Protein AF-I4H7T4-F1 (afdb_monomer)

Mean predicted aligned error: 15.25 Å

Nearest PDB structures (foldseek):
  2ifu-assembly4_D  TM=9.078E-01  e=4.660E+00  Danio rerio
  7ep7-assembly1_A  TM=8.725E-01  e=6.362E+00  Mus musculus
  8uc6-assembly1_C  TM=4.947E-01  e=2.500E+00  Homo sapiens
  8uc6-assembly2_B  TM=4.856E-01  e=2.500E+00  Homo sapiens

Radius of gyration: 30.93 Å; Cα contacts (8 Å, |Δi|>4): 50; chains: 1; bounding box: 64×40×91 Å

Solvent-accessible surface area (backbone atoms only — not comparable to full-atom values): 5707 Å² total; per-residue (Å²): 137,85,86,81,79,82,83,72,79,77,74,79,75,77,79,74,80,72,69,46,70,66,55,59,48,48,54,52,54,50,51,54,50,53,54,52,58,54,54,53,54,56,51,53,54,51,51,44,52,51,36,41,54,49,14,55,49,26,48,74,70,67,38,47,70,62,12,46,54,31,35,50,54,36,30,54,52,26,52,75,68,68,37,54,77,56,22,52,55,42,52,55,53,39,53,77,70,65,111

Foldseek 3Di:
DDDDDDPDPPDDDPPPCPVPPVNVVVVVVVVVVVVVVVVVVVVLVVLLVVLQVVLVVCVVVVVLVSSLVSLVVSLVSCVVVVVVVVSVVSVVVNVVSPD

Sequence (99 aa):
MLKKTSQFPGKAKPNTQHLNLSESFCWVSLGVLLGFLGSTQSTIIAMITIIRSRGVLYAKLKQTEKAKIDLKQAAILFRQQNNMATYEKVMQILRKLGG

Structure (mmCIF, N/CA/C/O backbone):
data_AF-I4H7T4-F1
#
_entry.id   AF-I4H7T4-F1
#
loop_
_atom_site.group_PDB
_atom_site.id
_atom_site.type_symbol
_atom_site.label_atom_id
_atom_site.label_alt_id
_atom_site.label_comp_id
_atom_site.label_asym_id
_atom_site.label_entity_id
_atom_site.label_seq_id
_atom_site.pdbx_PDB_ins_code
_atom_site.Cartn_x
_atom_site.Cartn_y
_atom_site.Cartn_z
_atom_site.occupancy
_atom_site.B_iso_or_equiv
_atom_site.auth_seq_id
_atom_site.auth_comp_id
_atom_site.auth_asym_id
_atom_site.auth_atom_id
_atom_site.pdbx_PDB_model_num
ATOM 1 N N . MET A 1 1 ? 48.508 -29.834 -74.489 1.00 42.50 1 MET A N 1
ATOM 2 C CA . MET A 1 1 ? 48.772 -29.695 -73.037 1.00 42.50 1 MET A CA 1
ATOM 3 C C . MET A 1 1 ? 47.660 -28.844 -72.430 1.00 42.50 1 MET A C 1
ATOM 5 O O . MET A 1 1 ? 47.525 -27.690 -72.809 1.00 42.50 1 MET A O 1
ATOM 9 N N . LEU A 1 2 ? 46.797 -29.438 -71.598 1.00 47.38 2 LEU A N 1
ATOM 10 C CA . LEU A 1 2 ? 45.557 -28.828 -71.095 1.00 47.38 2 LEU A CA 1
ATOM 11 C C . LEU A 1 2 ? 45.842 -28.038 -69.801 1.00 47.38 2 LEU A C 1
ATOM 13 O O . LEU A 1 2 ? 46.238 -28.624 -68.794 1.00 47.38 2 LEU A O 1
ATOM 17 N N . LYS A 1 3 ? 45.664 -26.712 -69.815 1.00 49.09 3 LYS A N 1
ATOM 18 C CA . LYS A 1 3 ? 45.875 -25.842 -68.645 1.00 49.09 3 LYS A CA 1
ATOM 19 C C . LYS A 1 3 ? 44.682 -25.975 -67.687 1.00 49.09 3 LYS A C 1
ATOM 21 O O . LYS A 1 3 ? 43.640 -25.374 -67.921 1.00 49.09 3 LYS A O 1
ATOM 26 N N . LYS A 1 4 ? 44.815 -26.760 -66.611 1.00 46.25 4 LYS A N 1
ATOM 27 C CA . LYS A 1 4 ? 43.830 -26.781 -65.514 1.00 46.25 4 LYS A CA 1
ATOM 28 C C . LYS A 1 4 ? 44.005 -25.530 -64.650 1.00 46.25 4 LYS A C 1
ATOM 30 O O . LYS A 1 4 ? 44.930 -25.453 -63.848 1.00 46.25 4 LYS A O 1
ATOM 35 N N . THR A 1 5 ? 43.113 -24.556 -64.793 1.00 46.66 5 THR A N 1
ATOM 36 C CA . THR A 1 5 ? 42.929 -23.504 -63.788 1.00 46.66 5 THR A CA 1
ATOM 37 C C . THR A 1 5 ? 42.113 -24.081 -62.639 1.00 46.66 5 THR A C 1
ATOM 39 O O . THR A 1 5 ? 40.915 -24.320 -62.766 1.00 46.66 5 THR A O 1
ATOM 42 N N . SER A 1 6 ? 42.798 -24.355 -61.532 1.00 50.78 6 SER A N 1
ATOM 43 C CA . SER A 1 6 ? 42.203 -24.786 -60.273 1.00 50.78 6 SER A CA 1
ATOM 44 C C . SER A 1 6 ? 41.325 -23.672 -59.706 1.00 50.78 6 SER A C 1
ATOM 46 O O . SER A 1 6 ? 41.825 -22.688 -59.164 1.00 50.78 6 SER A O 1
ATOM 48 N N . GLN A 1 7 ? 40.012 -23.826 -59.844 1.00 53.22 7 GLN A N 1
ATOM 49 C CA . GLN A 1 7 ? 39.015 -22.991 -59.191 1.00 53.22 7 GLN A CA 1
ATOM 50 C C . GLN A 1 7 ? 38.940 -23.397 -57.714 1.00 53.22 7 GLN A C 1
ATOM 52 O O . GLN A 1 7 ? 38.154 -24.256 -57.329 1.00 53.22 7 GLN A O 1
ATOM 57 N N . PHE A 1 8 ? 39.799 -22.806 -56.881 1.00 50.88 8 PHE A N 1
ATOM 58 C CA . PHE A 1 8 ? 39.599 -22.838 -55.434 1.00 50.88 8 PHE A CA 1
ATOM 59 C C . PHE A 1 8 ? 38.512 -21.812 -55.084 1.00 50.88 8 PHE A C 1
ATOM 61 O O . PHE A 1 8 ? 38.695 -20.630 -55.387 1.00 50.88 8 PHE A O 1
ATOM 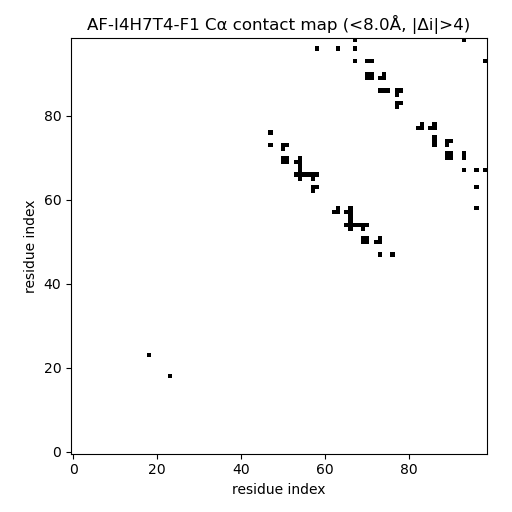68 N N . PRO A 1 9 ? 37.379 -22.220 -54.480 1.00 46.12 9 PRO A N 1
ATOM 69 C CA . PRO A 1 9 ? 36.337 -21.283 -54.100 1.00 46.12 9 PRO A CA 1
ATOM 70 C C . PRO A 1 9 ? 36.905 -20.384 -53.006 1.00 46.12 9 PRO A C 1
ATOM 72 O O . PRO A 1 9 ? 37.340 -20.859 -51.952 1.00 46.12 9 PRO A O 1
ATOM 75 N N . GLY A 1 10 ? 36.952 -19.084 -53.300 1.00 49.81 10 GLY A N 1
ATOM 76 C CA . GLY A 1 10 ? 37.349 -18.058 -52.352 1.00 49.81 10 GLY A CA 1
ATOM 77 C C . GLY A 1 10 ? 36.601 -18.273 -51.045 1.00 49.81 10 GLY A C 1
ATOM 78 O O . GLY A 1 10 ? 35.372 -18.305 -51.013 1.00 49.81 10 GLY A O 1
ATOM 79 N N . LYS A 1 11 ? 37.372 -18.490 -49.981 1.00 50.78 11 LYS A N 1
ATOM 80 C CA . LYS A 1 11 ? 36.900 -18.602 -48.605 1.00 50.78 11 LYS A CA 1
ATOM 81 C C . LYS A 1 11 ? 35.897 -17.475 -48.352 1.00 50.78 11 LYS A C 1
ATOM 83 O O . LYS A 1 11 ? 36.232 -16.311 -48.571 1.00 50.78 11 LYS A O 1
ATOM 88 N N . ALA A 1 12 ? 34.686 -17.817 -47.913 1.00 56.56 12 ALA A N 1
ATOM 89 C CA . ALA A 1 12 ? 33.739 -16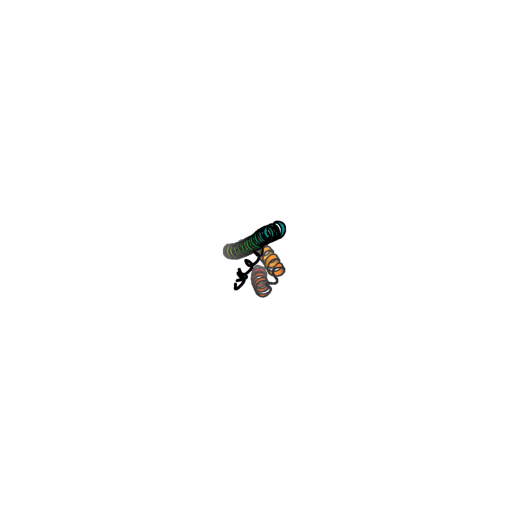.827 -47.427 1.00 56.56 12 ALA A CA 1
ATOM 90 C C . ALA A 1 12 ? 34.460 -15.948 -46.398 1.00 56.56 12 ALA A C 1
ATOM 92 O O . ALA A 1 12 ? 35.048 -16.455 -45.439 1.00 56.56 12 ALA A O 1
ATOM 93 N N . LYS A 1 13 ? 34.466 -14.639 -46.663 1.00 49.50 13 LYS A N 1
ATOM 94 C CA . LYS A 1 13 ? 34.955 -13.603 -45.758 1.00 49.50 13 LYS A CA 1
ATOM 95 C C . LYS A 1 13 ? 34.359 -13.893 -44.378 1.00 49.50 13 LYS A C 1
ATOM 97 O O . LYS A 1 13 ? 33.133 -14.002 -44.302 1.00 49.50 13 LYS A O 1
ATOM 102 N N . PRO A 1 14 ? 35.156 -14.055 -43.306 1.00 45.00 14 PRO A N 1
ATOM 103 C CA . PRO A 1 14 ? 34.569 -14.077 -41.983 1.00 45.00 14 PRO A CA 1
ATOM 104 C C . PRO A 1 14 ? 33.854 -12.736 -41.855 1.00 45.00 14 PRO A C 1
ATOM 106 O O . PRO A 1 14 ? 34.482 -11.681 -41.949 1.00 45.00 14 PRO A O 1
ATOM 109 N N . ASN A 1 15 ? 32.526 -12.769 -41.754 1.00 56.41 15 ASN A N 1
ATOM 110 C CA . ASN A 1 15 ? 31.774 -11.617 -41.300 1.00 56.41 15 ASN A CA 1
ATOM 111 C C . ASN A 1 15 ? 32.254 -11.401 -39.874 1.00 56.41 15 ASN A C 1
ATOM 113 O O . ASN A 1 15 ? 31.752 -12.035 -38.948 1.00 56.41 15 ASN A O 1
ATOM 117 N N . THR A 1 16 ? 33.311 -10.600 -39.733 1.00 51.59 16 THR A N 1
ATOM 118 C CA . THR A 1 16 ? 33.811 -10.127 -38.458 1.00 51.59 16 THR A CA 1
ATOM 119 C C . THR A 1 16 ? 32.617 -9.470 -37.807 1.00 51.59 16 THR A C 1
ATOM 121 O O . THR A 1 16 ? 32.234 -8.360 -38.173 1.00 51.59 16 THR A O 1
ATOM 124 N N . GLN A 1 17 ? 31.982 -10.191 -36.889 1.00 58.88 17 GLN A N 1
ATOM 125 C CA . GLN A 1 17 ? 31.026 -9.609 -35.975 1.00 58.88 17 GLN A CA 1
ATOM 126 C C . GLN A 1 17 ? 31.844 -8.746 -35.025 1.00 58.88 17 GLN A C 1
ATOM 128 O O . GLN A 1 17 ? 32.138 -9.117 -33.895 1.00 58.88 17 GLN A O 1
ATOM 133 N N . HIS A 1 18 ? 32.269 -7.591 -35.531 1.00 52.41 18 HIS A N 1
ATOM 134 C CA . HIS A 1 18 ? 32.670 -6.467 -34.719 1.00 52.41 18 HIS A CA 1
ATOM 135 C C . HIS A 1 18 ? 31.370 -5.868 -34.184 1.00 52.41 18 HIS A C 1
ATOM 137 O O . HIS A 1 18 ? 30.958 -4.782 -34.587 1.00 52.41 18 HIS A O 1
ATOM 143 N N . LEU A 1 19 ? 30.676 -6.645 -33.341 1.00 58.53 19 LEU A N 1
ATOM 144 C CA . LEU A 1 19 ? 29.654 -6.095 -32.471 1.00 58.53 19 LEU A CA 1
ATOM 145 C C . LEU A 1 19 ? 30.393 -5.008 -31.703 1.00 58.53 19 LEU A C 1
ATOM 147 O O . LEU A 1 19 ? 31.377 -5.303 -31.016 1.00 58.53 19 LEU A O 1
ATOM 151 N N . ASN A 1 20 ? 30.026 -3.753 -31.951 1.00 63.69 20 ASN A N 1
ATOM 152 C CA . ASN A 1 20 ? 30.797 -2.628 -31.451 1.00 63.69 20 ASN A CA 1
ATOM 153 C C . ASN A 1 20 ? 30.937 -2.805 -29.935 1.00 63.69 20 ASN A C 1
ATOM 155 O O . ASN A 1 20 ? 29.958 -3.090 -29.243 1.00 63.69 20 ASN A O 1
ATOM 159 N N . LEU A 1 21 ? 32.155 -2.681 -29.406 1.00 68.00 21 LEU A N 1
ATOM 160 C CA . LEU A 1 21 ? 32.402 -2.812 -27.966 1.00 68.00 21 LEU A CA 1
ATOM 161 C C . LEU A 1 21 ? 31.473 -1.871 -27.169 1.00 68.00 21 LEU A C 1
ATOM 163 O O . LEU A 1 21 ? 30.998 -2.227 -26.093 1.00 68.00 21 LEU A O 1
ATOM 167 N N . SER A 1 22 ? 31.140 -0.713 -27.753 1.00 70.88 22 SER A N 1
ATOM 168 C CA . SER A 1 22 ? 30.135 0.231 -27.252 1.00 70.88 22 SER A CA 1
ATOM 169 C C . SER A 1 22 ? 28.701 -0.308 -27.276 1.00 70.88 22 SER A C 1
ATOM 171 O O . SER A 1 22 ? 27.938 -0.028 -26.361 1.00 70.88 22 SER A O 1
ATOM 173 N N . GLU A 1 23 ? 28.329 -1.108 -28.270 1.00 72.00 23 GLU A N 1
ATOM 174 C CA . GLU A 1 23 ? 27.01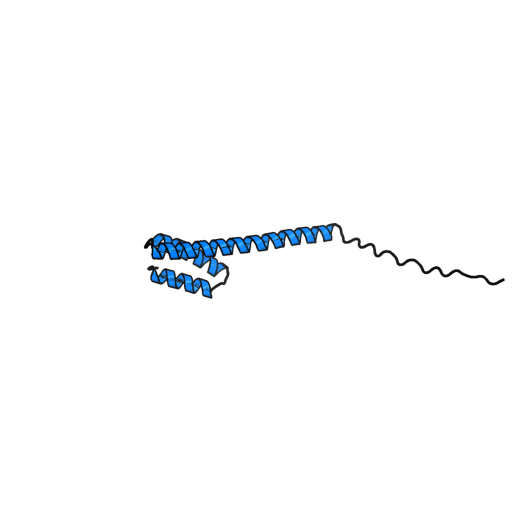6 -1.749 -28.382 1.00 72.00 23 GLU A CA 1
ATOM 175 C C . GLU A 1 23 ? 26.848 -2.819 -27.300 1.00 72.00 23 GLU A C 1
ATOM 177 O O . GLU A 1 23 ? 25.848 -2.834 -26.584 1.00 72.00 23 GLU A O 1
ATOM 182 N N . SER A 1 24 ? 27.883 -3.642 -27.098 1.00 74.31 24 SER A N 1
ATOM 183 C CA . SER A 1 24 ? 27.929 -4.617 -25.999 1.00 74.31 24 SER A CA 1
ATOM 184 C C . SER A 1 24 ? 27.842 -3.923 -24.637 1.00 74.31 24 SER A C 1
ATOM 186 O O . SER A 1 24 ? 27.103 -4.362 -23.757 1.00 74.31 24 SER A O 1
ATOM 188 N N . PHE A 1 25 ? 28.542 -2.797 -24.477 1.00 77.69 25 PHE A N 1
ATOM 189 C CA . PHE A 1 25 ? 28.491 -1.985 -23.264 1.00 77.69 25 PHE A CA 1
ATOM 190 C C . PHE A 1 25 ? 27.099 -1.373 -23.030 1.00 77.69 25 PHE A C 1
ATOM 192 O O . PHE A 1 25 ? 26.579 -1.441 -21.917 1.00 77.69 25 PHE A O 1
ATOM 199 N N . CYS A 1 26 ? 26.446 -0.864 -24.080 1.00 84.31 26 CYS A N 1
ATOM 200 C CA . CYS A 1 26 ? 25.080 -0.343 -24.013 1.00 84.31 26 CYS A CA 1
ATOM 201 C C . CYS A 1 26 ? 24.064 -1.399 -23.561 1.00 84.31 26 CYS A C 1
ATOM 203 O O . CYS A 1 26 ? 23.222 -1.095 -22.718 1.00 84.31 26 CYS A O 1
ATOM 205 N N . TRP A 1 27 ? 24.145 -2.635 -24.063 1.00 80.38 27 TRP A N 1
ATOM 206 C CA . TRP A 1 27 ? 23.244 -3.715 -23.641 1.00 80.38 27 TRP A CA 1
ATOM 207 C C . TRP A 1 27 ? 23.440 -4.109 -22.175 1.00 80.38 27 TRP A C 1
ATOM 209 O O . TRP A 1 27 ? 22.459 -4.362 -21.475 1.00 80.38 27 TRP A O 1
ATOM 219 N N . VAL A 1 28 ? 24.683 -4.097 -21.684 1.00 86.94 28 VAL A N 1
ATOM 220 C CA . VAL A 1 28 ? 24.978 -4.331 -20.262 1.00 86.94 28 VAL A CA 1
ATOM 221 C C . VAL A 1 28 ? 24.398 -3.210 -19.400 1.00 86.94 28 VAL A C 1
ATOM 223 O O . VAL A 1 28 ? 23.695 -3.490 -18.429 1.00 86.94 28 VAL A O 1
ATOM 226 N N . SER A 1 29 ? 24.619 -1.943 -19.768 1.00 85.88 29 SER A N 1
ATOM 227 C CA . SER A 1 29 ? 24.041 -0.801 -19.048 1.00 85.88 29 SER A CA 1
ATOM 228 C C . SER A 1 29 ? 22.509 -0.823 -19.060 1.00 85.88 29 SER A C 1
ATOM 230 O O . SER A 1 29 ? 21.887 -0.574 -18.028 1.00 85.88 29 SER A O 1
ATOM 232 N N . LEU A 1 30 ? 21.896 -1.171 -20.194 1.00 88.75 30 LEU A N 1
ATOM 233 C CA . LEU A 1 30 ? 20.445 -1.288 -20.327 1.00 88.75 30 LEU A CA 1
ATOM 234 C C . LEU A 1 30 ? 19.887 -2.435 -19.472 1.00 88.75 30 LEU A C 1
ATOM 236 O O . LEU A 1 30 ? 18.879 -2.252 -18.794 1.00 88.75 30 LEU A O 1
ATOM 240 N N . GLY A 1 31 ? 20.556 -3.590 -19.444 1.00 89.44 31 GLY A N 1
ATOM 241 C CA . GLY A 1 31 ? 20.173 -4.726 -18.603 1.00 89.44 31 GLY A CA 1
ATOM 242 C C . GLY A 1 31 ? 20.256 -4.414 -17.106 1.00 89.44 31 GLY A C 1
ATOM 243 O O . GLY A 1 31 ? 19.327 -4.724 -16.360 1.00 89.44 31 GLY A O 1
ATOM 244 N N . VAL A 1 32 ? 21.322 -3.732 -16.668 1.00 88.44 32 VAL A N 1
ATOM 245 C CA . VAL A 1 32 ? 21.470 -3.269 -15.277 1.00 88.44 32 VAL A CA 1
ATOM 246 C C . VAL A 1 32 ? 20.377 -2.258 -14.917 1.00 88.44 32 VAL A C 1
ATOM 248 O O . VAL A 1 32 ? 19.757 -2.379 -13.860 1.00 88.44 32 VAL A O 1
ATOM 251 N N . LEU A 1 33 ? 20.086 -1.302 -15.805 1.00 84.69 33 LEU A N 1
ATOM 252 C CA . LEU A 1 33 ? 19.041 -0.298 -15.592 1.00 84.69 33 LEU A CA 1
ATOM 253 C C . LEU A 1 33 ? 17.648 -0.936 -15.486 1.00 84.69 33 LEU A C 1
ATOM 255 O O . LEU A 1 33 ? 16.887 -0.606 -14.577 1.00 84.69 33 LEU A O 1
ATOM 259 N N . LEU A 1 34 ? 17.326 -1.879 -16.376 1.00 83.12 34 LEU A N 1
ATOM 260 C CA . LEU A 1 34 ? 16.054 -2.605 -16.361 1.00 83.12 34 LEU A CA 1
ATOM 261 C C . LEU A 1 34 ? 15.912 -3.488 -15.111 1.00 83.12 34 LEU A C 1
ATOM 263 O O . LEU A 1 34 ? 14.842 -3.518 -14.501 1.00 83.12 34 LEU A O 1
ATOM 267 N N . GLY A 1 35 ? 16.990 -4.150 -14.677 1.00 79.62 35 GLY A N 1
ATOM 268 C CA . GLY A 1 35 ? 17.010 -4.924 -13.432 1.00 79.62 35 GLY A CA 1
ATOM 269 C C . GLY A 1 35 ? 16.798 -4.058 -12.185 1.00 79.62 35 GLY A C 1
ATOM 270 O O . GLY A 1 35 ? 16.078 -4.452 -11.265 1.00 79.62 35 GLY A O 1
ATOM 271 N N . PHE A 1 36 ? 17.358 -2.845 -12.171 1.00 77.75 36 PHE A N 1
ATOM 272 C CA . PHE A 1 36 ? 17.161 -1.879 -11.088 1.00 77.75 36 PHE A CA 1
ATOM 273 C C . PHE A 1 36 ? 15.732 -1.310 -11.067 1.00 77.75 36 PHE A C 1
ATOM 275 O O . PHE A 1 36 ? 15.120 -1.156 -10.008 1.00 77.75 36 PHE A O 1
ATOM 282 N N . LEU A 1 37 ? 15.152 -1.052 -12.241 1.00 70.56 37 LEU A N 1
ATOM 283 C CA . LEU A 1 37 ? 13.777 -0.567 -12.345 1.00 70.56 37 LEU A CA 1
ATOM 284 C C . LEU A 1 37 ? 12.763 -1.629 -11.874 1.00 70.56 37 LEU A C 1
ATOM 286 O O . LEU A 1 37 ? 11.807 -1.299 -11.175 1.00 70.56 37 LEU A O 1
ATOM 290 N N . GLY A 1 38 ? 13.010 -2.911 -12.162 1.00 66.94 38 GLY A N 1
ATOM 291 C CA . GLY A 1 38 ? 12.163 -4.013 -11.689 1.00 66.94 38 GLY A CA 1
ATOM 292 C C . GLY A 1 38 ? 12.251 -4.269 -10.176 1.00 66.94 38 GLY A C 1
ATOM 293 O O . GLY A 1 38 ? 11.237 -4.543 -9.527 1.00 66.94 38 GLY A O 1
ATOM 294 N N . SER A 1 39 ? 13.442 -4.143 -9.580 1.00 62.22 39 SER A N 1
ATOM 295 C CA . SER A 1 39 ? 13.648 -4.413 -8.147 1.00 62.22 39 SER A CA 1
ATOM 296 C C . SER A 1 39 ? 12.999 -3.359 -7.238 1.00 62.22 39 SER A C 1
ATOM 298 O O . SER A 1 39 ? 12.442 -3.684 -6.179 1.00 62.22 39 SER A O 1
ATOM 300 N N . THR A 1 40 ? 12.990 -2.097 -7.672 1.00 63.38 40 THR A N 1
ATOM 301 C CA . THR A 1 40 ? 12.339 -1.001 -6.935 1.00 63.38 40 THR A CA 1
ATOM 302 C C . THR A 1 40 ? 10.819 -1.158 -6.904 1.00 63.38 40 THR A C 1
ATOM 304 O O . THR A 1 40 ? 10.197 -0.963 -5.856 1.00 63.38 40 THR A O 1
ATOM 307 N N . GLN A 1 41 ? 10.214 -1.608 -8.006 1.00 58.97 41 GLN A N 1
ATOM 308 C CA . GLN A 1 41 ? 8.768 -1.810 -8.104 1.00 58.97 41 GLN A CA 1
ATOM 309 C C . GLN A 1 41 ? 8.278 -2.913 -7.150 1.00 58.97 41 GLN A C 1
ATOM 311 O O . GLN A 1 41 ? 7.278 -2.729 -6.450 1.00 58.97 41 GLN A O 1
ATOM 316 N N . SER A 1 42 ? 9.031 -4.013 -7.029 1.00 61.06 42 SER A N 1
ATOM 317 C CA . SER A 1 42 ? 8.722 -5.098 -6.085 1.00 61.06 42 SER A CA 1
ATOM 318 C C . SER A 1 42 ? 8.809 -4.646 -4.618 1.00 61.06 42 SER A C 1
ATOM 320 O O . SER A 1 42 ? 7.994 -5.048 -3.785 1.00 61.06 42 SER A O 1
ATOM 322 N N . THR A 1 43 ? 9.755 -3.758 -4.299 1.00 62.88 43 THR A N 1
ATOM 323 C CA . THR A 1 43 ? 9.952 -3.229 -2.938 1.00 62.88 43 THR A CA 1
ATOM 324 C C . THR A 1 43 ? 8.826 -2.275 -2.529 1.00 62.88 43 THR A C 1
ATOM 326 O O . THR A 1 43 ? 8.297 -2.366 -1.419 1.00 62.88 43 THR A O 1
ATOM 329 N N . ILE A 1 44 ? 8.393 -1.402 -3.445 1.00 67.69 44 ILE A N 1
ATOM 330 C CA . ILE A 1 44 ? 7.281 -0.473 -3.204 1.00 67.69 44 ILE A CA 1
ATOM 331 C C . ILE A 1 44 ? 5.961 -1.238 -3.011 1.00 67.69 44 ILE A C 1
ATOM 333 O O . ILE A 1 44 ? 5.200 -0.920 -2.096 1.00 67.69 44 ILE A O 1
ATOM 337 N N . ILE A 1 45 ? 5.700 -2.288 -3.802 1.00 70.19 45 ILE A N 1
ATOM 338 C CA . ILE A 1 45 ? 4.505 -3.140 -3.641 1.00 70.19 45 ILE A CA 1
ATOM 339 C C . ILE A 1 45 ? 4.503 -3.847 -2.275 1.00 70.19 45 ILE A C 1
ATOM 341 O O . ILE A 1 45 ? 3.463 -3.900 -1.603 1.00 70.19 45 ILE A O 1
ATOM 345 N N . ALA A 1 46 ? 5.660 -4.346 -1.827 1.00 65.69 46 ALA A N 1
ATOM 346 C CA . ALA A 1 46 ? 5.798 -4.965 -0.511 1.00 65.69 46 ALA A CA 1
ATOM 347 C C . ALA A 1 46 ? 5.527 -3.960 0.624 1.00 65.69 46 ALA A C 1
ATOM 349 O O . ALA A 1 46 ? 4.715 -4.240 1.508 1.00 65.69 46 ALA A O 1
ATOM 350 N N . MET A 1 47 ? 6.118 -2.759 0.565 1.00 71.81 47 MET A N 1
ATOM 351 C CA . MET A 1 47 ? 5.884 -1.698 1.556 1.00 71.81 47 MET A CA 1
ATOM 352 C C . MET A 1 47 ? 4.410 -1.288 1.633 1.00 71.81 47 MET A C 1
ATOM 354 O O . MET A 1 47 ? 3.845 -1.205 2.723 1.00 71.81 47 MET A O 1
ATOM 358 N N . ILE A 1 48 ? 3.755 -1.108 0.486 1.00 69.81 48 ILE A N 1
ATOM 359 C CA . ILE A 1 48 ? 2.327 -0.779 0.402 1.00 69.81 48 ILE A CA 1
ATOM 360 C C . ILE A 1 48 ? 1.453 -1.857 1.062 1.00 69.81 48 ILE A C 1
ATOM 362 O O . ILE A 1 48 ? 0.500 -1.547 1.784 1.00 69.81 48 ILE A O 1
ATOM 366 N N . THR A 1 49 ? 1.777 -3.130 0.829 1.00 73.38 49 THR A N 1
ATOM 367 C CA . THR A 1 49 ? 1.033 -4.263 1.398 1.00 73.38 49 THR A CA 1
ATOM 368 C C . THR A 1 49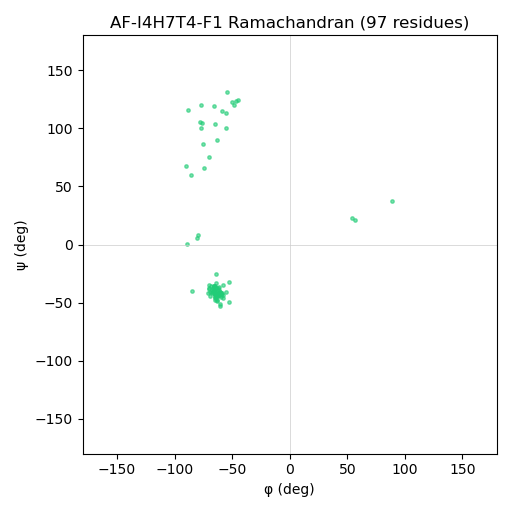 ? 1.210 -4.332 2.915 1.00 73.38 49 THR A C 1
ATOM 370 O O . THR A 1 49 ? 0.233 -4.526 3.640 1.00 73.38 49 THR A O 1
ATOM 373 N N . ILE A 1 50 ? 2.429 -4.096 3.409 1.00 74.25 50 ILE A N 1
ATOM 374 C CA . ILE A 1 50 ? 2.742 -4.062 4.844 1.00 74.25 50 ILE A CA 1
ATOM 375 C C . ILE A 1 50 ? 1.992 -2.922 5.543 1.00 74.25 50 ILE A C 1
ATOM 377 O O . ILE A 1 50 ? 1.340 -3.161 6.560 1.00 74.25 50 ILE A O 1
ATOM 381 N N . ILE A 1 51 ? 2.034 -1.704 4.992 1.00 72.19 51 ILE A N 1
ATOM 382 C CA . ILE A 1 51 ? 1.352 -0.529 5.558 1.00 72.19 51 ILE A CA 1
ATOM 383 C C . ILE A 1 51 ? -0.162 -0.770 5.627 1.00 72.19 51 ILE A C 1
ATOM 385 O O . ILE A 1 51 ? -0.786 -0.521 6.658 1.00 72.19 51 ILE A O 1
ATOM 389 N N . ARG A 1 52 ? -0.763 -1.349 4.576 1.00 73.50 52 ARG A N 1
ATOM 390 C CA . ARG A 1 52 ? -2.188 -1.714 4.596 1.00 73.50 52 ARG A CA 1
ATOM 391 C C . ARG A 1 52 ? -2.500 -2.720 5.707 1.00 73.50 52 ARG A C 1
ATOM 393 O O . ARG A 1 52 ? -3.445 -2.509 6.466 1.00 73.50 52 ARG A O 1
ATOM 400 N N . SER A 1 53 ? -1.745 -3.814 5.791 1.00 78.31 53 SER A N 1
ATOM 401 C CA . SER A 1 53 ? -1.979 -4.865 6.790 1.00 78.31 53 SER A CA 1
ATOM 402 C C . SER A 1 53 ? -1.836 -4.335 8.218 1.00 78.31 53 SER A C 1
ATOM 404 O O . SER A 1 53 ? -2.655 -4.666 9.076 1.00 78.31 53 SER A O 1
ATOM 406 N N . ARG A 1 54 ? -0.858 -3.450 8.459 1.00 77.25 54 ARG A N 1
ATOM 407 C CA . ARG A 1 54 ? -0.680 -2.756 9.743 1.00 77.25 54 ARG A CA 1
ATOM 408 C C . ARG A 1 54 ? -1.840 -1.821 10.062 1.00 77.25 54 ARG A C 1
ATOM 410 O O . ARG A 1 54 ? -2.380 -1.909 11.161 1.00 77.25 54 ARG A O 1
ATOM 417 N N . GLY A 1 55 ? -2.295 -1.019 9.100 1.00 71.62 55 GLY A N 1
ATOM 418 C CA . GLY A 1 55 ? -3.463 -0.155 9.273 1.00 71.62 55 GLY A CA 1
ATOM 419 C C . GLY A 1 55 ? -4.732 -0.936 9.638 1.00 71.62 55 GLY A C 1
ATOM 420 O O . GLY A 1 55 ? -5.450 -0.571 10.568 1.00 71.62 55 GLY A O 1
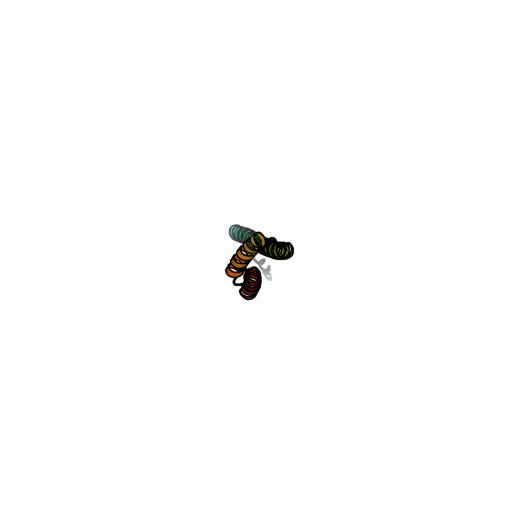ATOM 421 N N . VAL A 1 56 ? -4.976 -2.074 8.978 1.00 74.75 56 VAL A N 1
ATOM 422 C CA . VAL A 1 56 ? -6.103 -2.969 9.304 1.00 74.75 56 VAL A CA 1
ATOM 423 C C . VAL A 1 56 ? -5.945 -3.601 10.691 1.00 74.75 56 VAL A C 1
ATOM 425 O O . VAL A 1 56 ? -6.924 -3.722 11.430 1.00 74.75 56 VAL A O 1
ATOM 428 N N . LEU A 1 57 ? -4.729 -3.992 11.073 1.00 80.50 57 LEU A N 1
ATOM 429 C CA . LEU A 1 57 ? -4.455 -4.534 12.403 1.00 80.50 57 LEU A CA 1
ATOM 430 C C . LEU A 1 57 ? -4.683 -3.482 13.497 1.00 80.50 57 LEU A C 1
ATOM 432 O O . LEU A 1 57 ? -5.363 -3.767 14.479 1.00 80.50 57 LEU A O 1
ATOM 436 N N . TYR A 1 58 ? -4.188 -2.257 13.316 1.00 77.19 58 TYR A N 1
ATOM 437 C CA . TYR A 1 58 ? -4.418 -1.158 14.254 1.00 77.19 58 TYR A CA 1
ATOM 438 C C . TYR A 1 58 ? -5.901 -0.809 14.387 1.00 77.19 58 TYR A C 1
ATOM 440 O O . TYR A 1 58 ? -6.361 -0.562 15.501 1.00 77.19 58 TYR A O 1
ATOM 448 N N . ALA A 1 59 ? -6.670 -0.882 13.297 1.00 69.44 59 ALA A N 1
ATOM 449 C CA . ALA A 1 59 ? -8.121 -0.734 13.346 1.00 69.44 59 ALA A CA 1
ATOM 450 C C . ALA A 1 59 ? -8.784 -1.812 14.226 1.00 69.44 59 ALA A C 1
ATOM 452 O O . ALA A 1 59 ? -9.650 -1.491 15.040 1.00 69.44 59 ALA A O 1
ATOM 453 N N . LYS A 1 60 ? -8.341 -3.076 14.134 1.00 78.56 60 LYS A N 1
ATOM 454 C CA . LYS A 1 60 ? -8.820 -4.164 15.011 1.00 78.56 60 LYS A CA 1
ATOM 455 C C . LYS A 1 60 ? -8.418 -3.965 16.475 1.00 78.56 60 LYS A C 1
ATOM 457 O O . LYS A 1 60 ? -9.200 -4.273 17.367 1.00 78.56 60 LYS A O 1
ATOM 462 N N . LEU A 1 61 ? -7.229 -3.415 16.719 1.00 84.69 61 LEU A N 1
ATOM 463 C CA . LEU A 1 61 ? -6.713 -3.103 18.057 1.00 84.69 61 LEU A CA 1
ATOM 464 C C . LEU A 1 61 ? -7.275 -1.791 18.644 1.00 84.69 61 LEU A C 1
ATOM 466 O O . LEU A 1 61 ? -6.787 -1.338 19.676 1.00 84.69 61 LEU A O 1
ATOM 470 N N . LYS A 1 62 ? -8.268 -1.161 17.992 1.00 79.00 62 LYS A N 1
ATOM 471 C CA . LYS A 1 62 ? -8.840 0.154 18.352 1.00 79.00 62 LYS A CA 1
ATOM 472 C C . LYS A 1 62 ? -7.815 1.301 18.417 1.00 79.00 62 LYS A C 1
ATOM 474 O O . LYS A 1 62 ? -8.082 2.346 19.004 1.00 79.00 62 LYS A O 1
ATOM 479 N N . GLN A 1 63 ? -6.660 1.153 17.767 1.00 82.75 63 GLN A N 1
ATOM 480 C CA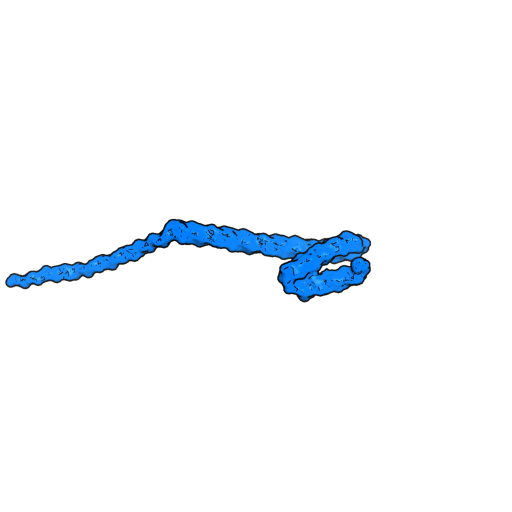 . GLN A 1 63 ? -5.657 2.212 17.598 1.00 82.75 63 GLN A CA 1
ATOM 481 C C . GLN A 1 63 ? -5.991 3.059 16.361 1.00 82.75 63 GLN A C 1
ATOM 483 O O . GLN A 1 63 ? -5.226 3.127 15.397 1.00 82.75 63 GLN A O 1
ATOM 488 N N . THR A 1 64 ? -7.173 3.675 16.383 1.00 79.81 64 THR A N 1
ATOM 489 C CA . THR A 1 64 ? -7.817 4.308 15.224 1.00 79.81 64 THR A CA 1
ATOM 490 C C . THR A 1 64 ? -6.943 5.365 14.547 1.00 79.81 64 THR A C 1
ATOM 492 O O . THR A 1 64 ? -6.854 5.383 13.323 1.00 79.81 64 THR A O 1
ATOM 495 N N . GLU A 1 65 ? -6.226 6.190 15.311 1.00 84.25 65 GLU A N 1
ATOM 496 C CA . GLU A 1 65 ? -5.382 7.252 14.746 1.00 84.25 65 GLU A CA 1
ATOM 497 C C . GLU A 1 65 ? -4.155 6.707 13.999 1.00 84.25 65 GLU A C 1
ATOM 499 O O . GLU A 1 65 ? -3.862 7.142 12.886 1.00 84.25 65 GLU A O 1
ATOM 504 N N . LYS A 1 66 ? -3.492 5.667 14.528 1.00 83.69 66 LYS A N 1
ATOM 505 C CA . LYS A 1 66 ? -2.392 4.994 13.811 1.00 83.69 66 LYS A CA 1
ATOM 506 C C . LYS A 1 66 ? -2.888 4.286 12.554 1.00 83.69 66 LYS A C 1
ATOM 508 O O . LYS A 1 66 ? -2.242 4.357 11.513 1.00 83.69 66 LYS A O 1
ATOM 513 N N . ALA A 1 67 ? -4.058 3.651 12.635 1.00 83.06 67 ALA A N 1
ATOM 514 C CA . ALA A 1 67 ? -4.690 3.021 11.482 1.00 83.06 67 ALA A CA 1
ATOM 515 C C . ALA A 1 67 ? -4.976 4.033 10.364 1.00 83.06 67 ALA A C 1
ATOM 517 O O . ALA A 1 67 ? -4.711 3.751 9.196 1.00 83.06 67 ALA A O 1
ATOM 518 N N . LYS A 1 68 ? -5.481 5.225 10.712 1.00 85.56 68 LYS A N 1
ATOM 519 C CA . LYS A 1 68 ? -5.759 6.296 9.748 1.00 85.56 68 LYS A CA 1
ATOM 520 C C . LYS A 1 68 ? -4.496 6.797 9.050 1.00 85.56 68 LYS A C 1
ATOM 522 O O . LYS A 1 68 ? -4.542 6.995 7.839 1.00 85.56 68 LYS A O 1
ATOM 527 N N . ILE A 1 69 ? -3.391 6.987 9.776 1.00 87.12 69 ILE A N 1
ATOM 528 C CA . ILE A 1 69 ? -2.115 7.445 9.195 1.00 87.12 69 ILE A CA 1
ATOM 529 C C . ILE A 1 69 ? -1.613 6.437 8.153 1.00 87.12 69 ILE A C 1
ATOM 531 O O . ILE A 1 69 ? -1.417 6.799 6.990 1.00 87.12 69 ILE A O 1
ATOM 535 N N . ASP A 1 70 ? -1.509 5.162 8.536 1.00 83.50 70 ASP A N 1
ATOM 536 C CA . ASP A 1 70 ? -1.030 4.096 7.650 1.00 83.50 70 ASP A CA 1
ATOM 537 C C . ASP A 1 70 ? -1.947 3.932 6.420 1.00 83.50 70 ASP A C 1
ATOM 539 O O . ASP A 1 70 ? -1.485 3.852 5.279 1.00 83.50 70 ASP A O 1
ATOM 543 N N . LEU A 1 71 ? -3.271 3.951 6.612 1.00 86.94 71 LEU A N 1
ATOM 544 C CA . LEU A 1 71 ? -4.226 3.829 5.507 1.00 86.94 71 LEU A CA 1
ATOM 545 C C . LEU A 1 71 ? -4.212 5.051 4.571 1.00 86.94 71 LEU A C 1
ATOM 547 O O . LEU A 1 71 ? -4.337 4.872 3.359 1.00 86.94 71 LEU A O 1
ATOM 551 N N . LYS A 1 72 ? -4.017 6.278 5.082 1.00 89.75 72 LYS A N 1
ATOM 552 C CA . LYS A 1 72 ? -3.865 7.485 4.243 1.00 89.75 72 LYS A CA 1
ATOM 553 C C . LYS A 1 72 ? -2.607 7.395 3.380 1.00 89.75 72 LYS A C 1
ATOM 555 O O . LYS A 1 72 ? -2.669 7.671 2.181 1.00 89.75 72 LYS A O 1
ATOM 560 N N . GLN A 1 73 ? -1.496 6.929 3.947 1.00 87.81 73 GLN A N 1
ATOM 561 C CA . GLN A 1 73 ? -0.259 6.718 3.195 1.00 87.81 73 GLN A CA 1
ATOM 562 C C . GLN A 1 73 ? -0.423 5.640 2.111 1.00 87.81 73 GLN A C 1
ATOM 564 O O . GLN A 1 73 ? -0.020 5.848 0.965 1.00 87.81 73 GLN A O 1
ATOM 569 N N . ALA A 1 74 ? -1.089 4.525 2.429 1.00 85.06 74 ALA A N 1
ATOM 570 C CA . ALA A 1 74 ? -1.410 3.497 1.441 1.00 85.06 74 ALA A CA 1
ATOM 571 C C . ALA A 1 74 ? -2.300 4.042 0.306 1.00 85.06 74 ALA A C 1
ATOM 573 O O . ALA A 1 74 ? -2.062 3.737 -0.862 1.00 85.06 74 ALA A O 1
ATOM 574 N N . ALA A 1 75 ? -3.294 4.880 0.623 1.00 89.19 75 ALA A N 1
ATOM 575 C CA . ALA A 1 75 ? -4.168 5.495 -0.375 1.00 89.19 75 ALA A CA 1
ATOM 576 C C . ALA A 1 75 ? -3.393 6.395 -1.358 1.00 89.19 75 ALA A C 1
ATOM 578 O O . ALA A 1 75 ? -3.605 6.294 -2.567 1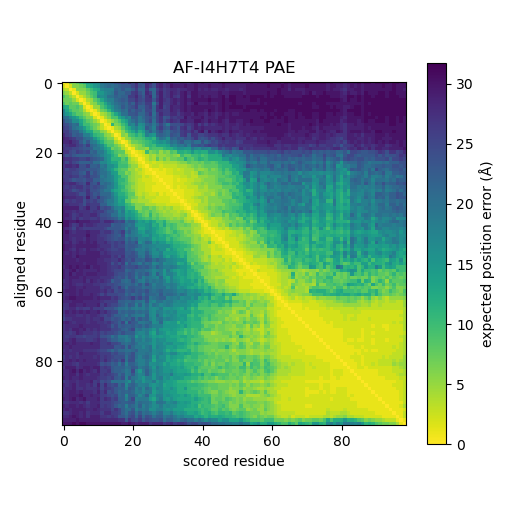.00 89.19 75 ALA A O 1
ATOM 579 N N . ILE A 1 76 ? -2.462 7.225 -0.870 1.00 90.81 76 ILE A N 1
ATOM 580 C CA . ILE A 1 76 ? -1.613 8.080 -1.723 1.00 90.81 76 ILE A CA 1
ATOM 581 C C . ILE A 1 76 ? -0.818 7.228 -2.718 1.00 90.81 76 ILE A C 1
ATOM 583 O O . ILE A 1 76 ? -0.806 7.525 -3.913 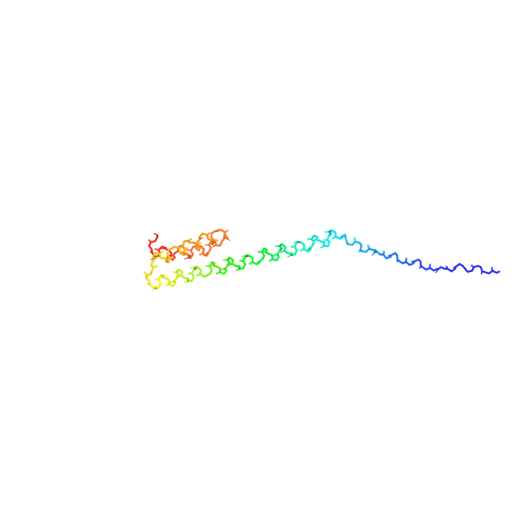1.00 90.81 76 ILE A O 1
ATOM 587 N N . LEU A 1 77 ? -0.219 6.136 -2.242 1.00 86.81 77 LEU A N 1
ATOM 588 C CA . LEU A 1 77 ? 0.579 5.237 -3.073 1.00 86.81 77 LEU A CA 1
ATOM 589 C C . LEU A 1 77 ? -0.269 4.531 -4.143 1.00 86.81 77 LEU A C 1
ATOM 591 O O . LEU A 1 77 ? 0.127 4.484 -5.306 1.00 86.81 77 LEU A O 1
ATOM 595 N N . PHE A 1 78 ? -1.468 4.047 -3.802 1.00 87.12 78 PHE A N 1
ATOM 596 C CA . PHE A 1 78 ? -2.362 3.438 -4.798 1.00 87.12 78 PHE A CA 1
ATOM 597 C C . PHE A 1 78 ? -2.859 4.433 -5.844 1.00 87.12 78 PHE A C 1
ATOM 599 O O . PHE A 1 78 ? -2.986 4.069 -7.013 1.00 87.12 78 PHE A O 1
ATOM 606 N N . ARG A 1 79 ? -3.098 5.688 -5.446 1.00 88.88 79 ARG A N 1
ATOM 607 C CA . ARG A 1 79 ? -3.463 6.760 -6.377 1.00 88.88 79 ARG A CA 1
ATOM 608 C C . ARG A 1 79 ? -2.317 7.073 -7.343 1.00 88.88 79 ARG A C 1
ATOM 610 O O . ARG A 1 79 ? -2.564 7.214 -8.534 1.00 88.88 79 ARG A O 1
ATOM 617 N N . GLN A 1 80 ? -1.075 7.127 -6.857 1.00 87.12 80 GLN A N 1
ATOM 618 C CA . GLN A 1 80 ? 0.115 7.318 -7.699 1.00 87.12 80 GLN A CA 1
ATOM 619 C C . GLN A 1 80 ? 0.341 6.155 -8.676 1.00 87.12 80 GLN A C 1
ATOM 621 O O . GLN A 1 80 ? 0.784 6.375 -9.797 1.00 87.12 80 GLN A O 1
ATOM 626 N N . GLN A 1 81 ? -0.018 4.930 -8.285 1.00 81.81 81 GLN A N 1
ATOM 627 C CA . GLN A 1 81 ? 0.041 3.742 -9.145 1.00 81.81 81 GLN A CA 1
ATOM 628 C C . GLN A 1 81 ? -1.152 3.607 -10.106 1.00 81.81 81 GLN A C 1
ATOM 630 O O . GLN A 1 81 ? -1.288 2.574 -10.760 1.00 81.81 81 GLN A O 1
ATOM 635 N N . ASN A 1 82 ? -2.047 4.601 -10.163 1.00 87.12 82 ASN A N 1
ATOM 636 C CA . ASN A 1 82 ? -3.301 4.545 -10.918 1.00 87.12 82 ASN A CA 1
ATOM 637 C C . ASN A 1 82 ? -4.179 3.316 -10.577 1.00 87.12 82 ASN A C 1
ATOM 639 O O . ASN A 1 82 ? -5.031 2.887 -11.354 1.00 87.12 82 ASN A O 1
ATOM 643 N N . ASN A 1 83 ? -3.995 2.731 -9.389 1.00 87.44 83 ASN A N 1
ATOM 644 C CA . ASN A 1 83 ? -4.745 1.568 -8.929 1.00 87.44 83 ASN A CA 1
ATOM 645 C C . ASN A 1 83 ? -6.004 2.025 -8.180 1.00 87.44 83 ASN A C 1
ATOM 647 O O . ASN A 1 83 ? -6.141 1.870 -6.960 1.00 87.44 83 ASN A O 1
ATOM 651 N N . MET A 1 84 ? -6.928 2.623 -8.935 1.00 91.31 84 MET A N 1
ATOM 652 C CA . MET A 1 84 ? -8.128 3.269 -8.394 1.00 91.31 84 MET A CA 1
ATOM 653 C C . MET A 1 84 ? -9.052 2.289 -7.663 1.00 91.31 84 MET A C 1
ATOM 655 O O . MET A 1 84 ? -9.564 2.609 -6.594 1.00 91.31 84 MET A O 1
ATOM 659 N N . ALA A 1 85 ? -9.185 1.055 -8.161 1.00 93.00 85 ALA A N 1
ATOM 660 C CA . ALA A 1 85 ? -9.982 0.012 -7.506 1.00 93.00 85 ALA A CA 1
ATOM 661 C C . ALA A 1 85 ? -9.510 -0.271 -6.069 1.00 93.00 85 ALA A C 1
ATOM 663 O O . ALA A 1 85 ? -10.300 -0.576 -5.174 1.00 93.00 85 ALA A O 1
ATOM 664 N N . THR A 1 86 ? -8.203 -0.173 -5.846 1.00 87.81 86 THR A N 1
ATOM 665 C CA . THR A 1 86 ? -7.598 -0.418 -4.543 1.00 87.81 86 THR A CA 1
ATOM 666 C C . THR A 1 86 ? -7.628 0.814 -3.648 1.00 87.81 86 THR A C 1
ATOM 668 O O . THR A 1 86 ? -7.905 0.695 -2.453 1.00 87.81 86 THR A O 1
ATOM 671 N N . TYR A 1 87 ? -7.383 1.989 -4.229 1.00 91.00 87 TYR A N 1
ATOM 672 C CA . TYR A 1 87 ? -7.545 3.278 -3.564 1.00 91.00 87 TYR A CA 1
ATOM 673 C C . TYR A 1 87 ? -8.942 3.418 -2.941 1.00 91.00 87 TYR A C 1
ATOM 675 O O . TYR A 1 87 ? -9.055 3.684 -1.744 1.00 91.00 87 TYR A O 1
ATOM 683 N N . GLU A 1 88 ? -9.997 3.130 -3.708 1.00 93.75 88 GLU A N 1
ATOM 684 C CA . GLU A 1 88 ? -11.384 3.221 -3.236 1.00 93.75 88 GLU A CA 1
ATOM 685 C C . GLU A 1 88 ? -11.656 2.292 -2.046 1.00 93.75 88 GLU A C 1
ATOM 687 O O . GLU A 1 88 ? -12.255 2.701 -1.049 1.00 93.75 88 GLU A O 1
ATOM 692 N N . LYS A 1 89 ? -11.141 1.054 -2.084 1.00 91.31 89 LYS A N 1
ATOM 693 C CA . LYS A 1 89 ? -11.255 0.119 -0.951 1.00 91.31 89 LYS A CA 1
ATOM 694 C C . LYS A 1 89 ? -10.600 0.676 0.314 1.00 91.31 89 LYS A C 1
ATOM 696 O O . LYS A 1 89 ? -11.166 0.551 1.398 1.00 91.31 89 LYS A O 1
ATOM 701 N N . VAL A 1 90 ? -9.428 1.302 0.194 1.00 89.12 90 VAL A N 1
ATOM 702 C CA . VAL A 1 90 ? -8.725 1.911 1.337 1.00 89.12 90 VAL A CA 1
ATOM 703 C C . VAL A 1 90 ? -9.497 3.120 1.876 1.00 89.12 90 VAL A C 1
ATOM 705 O O . VAL A 1 90 ? -9.670 3.243 3.090 1.00 89.12 90 VAL A O 1
ATOM 708 N N . MET A 1 91 ? -10.044 3.963 0.996 1.00 92.31 91 MET A N 1
ATOM 709 C CA . MET A 1 91 ? -10.870 5.111 1.386 1.00 92.31 91 MET A CA 1
ATOM 710 C C . MET A 1 91 ? -12.166 4.697 2.092 1.00 92.31 91 MET A C 1
ATOM 712 O O . MET A 1 91 ? -12.569 5.338 3.063 1.00 92.31 91 MET A O 1
ATOM 716 N N . GLN A 1 92 ? -12.802 3.600 1.670 1.00 92.88 92 GLN A N 1
ATOM 717 C CA . GLN A 1 92 ? -13.964 3.050 2.374 1.00 92.88 92 GLN A CA 1
ATOM 718 C C . GLN A 1 92 ? -13.621 2.614 3.804 1.00 92.88 92 GLN A C 1
ATOM 720 O O . GLN A 1 92 ? -14.408 2.852 4.721 1.00 92.88 92 GLN A O 1
ATOM 725 N N . ILE A 1 93 ? -12.450 2.004 4.014 1.00 88.56 93 ILE A N 1
ATOM 726 C CA . ILE A 1 93 ? -11.983 1.632 5.357 1.00 88.56 93 ILE A CA 1
ATOM 727 C C . ILE A 1 93 ? -11.736 2.894 6.196 1.00 88.56 93 ILE A C 1
ATOM 729 O O . ILE A 1 93 ? -12.204 2.964 7.328 1.00 88.56 93 ILE A O 1
ATOM 733 N N . LEU A 1 94 ? -11.086 3.919 5.635 1.00 89.88 94 LEU A N 1
ATOM 734 C CA . LEU A 1 94 ? -10.861 5.202 6.316 1.00 89.88 94 LEU A CA 1
ATOM 735 C C . LEU A 1 94 ? -12.163 5.895 6.740 1.00 89.88 94 LEU A C 1
ATOM 737 O O . LEU A 1 94 ? -12.257 6.382 7.865 1.00 89.88 94 LEU A O 1
ATOM 741 N N . ARG A 1 95 ? -13.194 5.891 5.883 1.00 91.12 95 ARG A N 1
ATOM 742 C CA . ARG A 1 95 ? -14.519 6.443 6.222 1.00 91.12 95 ARG A CA 1
ATOM 743 C C . ARG A 1 95 ? -15.155 5.713 7.403 1.00 91.12 95 ARG A C 1
ATOM 745 O O . ARG A 1 95 ? -15.682 6.364 8.297 1.00 91.12 95 ARG A O 1
ATOM 752 N N . LYS A 1 96 ? -15.045 4.379 7.453 1.00 88.62 96 LYS A N 1
ATOM 753 C CA . LYS A 1 96 ? -15.527 3.571 8.592 1.00 88.62 96 LYS A CA 1
ATOM 754 C C . LYS A 1 96 ? -14.781 3.867 9.895 1.00 88.62 96 LYS A C 1
ATOM 756 O O . LYS A 1 96 ? -15.336 3.656 10.966 1.00 88.62 96 LYS A O 1
ATOM 761 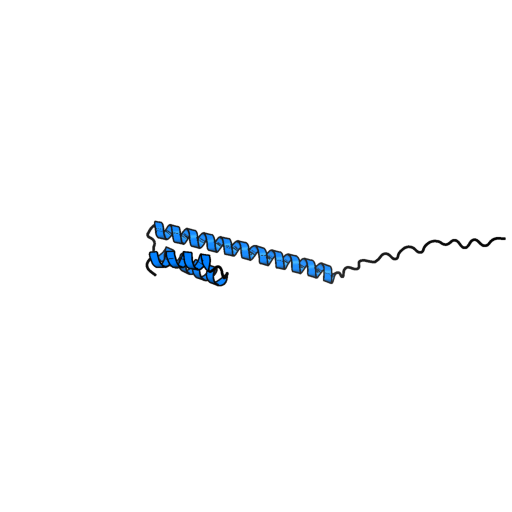N N . LEU A 1 97 ? -13.544 4.352 9.805 1.00 83.75 97 LEU A N 1
ATOM 762 C CA . LEU A 1 97 ? -12.724 4.745 10.952 1.00 83.75 97 LEU A CA 1
ATOM 763 C C . LEU A 1 97 ? -12.923 6.214 11.363 1.00 83.75 97 LEU A C 1
ATOM 765 O O . LEU A 1 97 ? -12.300 6.657 12.324 1.00 83.75 97 LEU A O 1
ATOM 769 N N . GLY A 1 98 ? -13.787 6.961 10.669 1.00 81.38 98 GLY A N 1
ATOM 770 C CA . GLY A 1 98 ? -14.153 8.330 11.029 1.00 81.38 98 GLY A CA 1
ATOM 771 C C . GLY A 1 98 ? -13.266 9.427 10.437 1.00 81.38 98 GLY A C 1
ATOM 772 O O . GLY A 1 98 ? -13.009 10.380 11.158 1.00 81.38 98 GLY A O 1
ATOM 773 N N . GLY A 1 99 ? -12.800 9.268 9.183 1.00 58.88 99 GLY A N 1
ATOM 774 C CA . GLY A 1 99 ? -12.314 10.348 8.286 1.00 58.88 99 GLY A CA 1
ATOM 775 C C . GLY A 1 99 ? -11.090 11.151 8.728 1.00 58.88 99 GLY A C 1
ATOM 776 O O . GLY A 1 99 ? -11.231 11.971 9.648 1.00 58.88 99 GLY A O 1
#

Organism: NCBI:txid1160283

Secondary structure (DSSP, 8-state):
-------PPP----------HHHHHHHHHHHHHHHHHHHHHHHHHHHHHHHHHHHHHHHHTT-HHHHHHHHHHHHHHHHHTT-HHHHHHHHHHHHHTT-

pLDDT: mean 74.59, std 14.48, range [42.5, 93.75]